Protein AF-A0AAN9BLS2-F1 (afdb_monomer_lite)

Secondary structure (DSSP, 8-state):
-HHHHHHHHHHH--S-HHHHHHHHHHHHHHH-GGG--HHHHHHHT-TTT-HHHHHH-----HHHHHHHHHHHHHHHHHHHHHHHHHTT--------------

pLDDT: mean 70.42, std 10.96, range [42.16, 87.25]

Foldseek 3Di:
DVVLLVLLCVQVVPVDSVVVVVVVVVVCVVCDVVNDPVVLVSQCSHNLRNPVCLVPDDPVDPSVVVVVVVVVVVVVVVVVVVVVVVVPDDDDDPPPPPDDDD

Sequence (102 aa):
MFESLLSSLMMERPEDPVAFIETKMAQIRQVGVKNVNWESFVLSMHPYRDPVRREYVRDGSKYDKEREDEQKKMDDVEEQKLQREQAGEDYQPDLFQLTEAS

Radius of gyration: 22.51 Å; chains: 1; bounding box: 58×16×60 Å

Structure (mmCIF, N/CA/C/O backbone):
data_AF-A0AAN9BLS2-F1
#
_entry.id   AF-A0AAN9BLS2-F1
#
loop_
_atom_site.group_PDB
_atom_site.id
_atom_site.type_symbol
_atom_site.label_atom_id
_atom_site.label_alt_id
_atom_site.label_comp_id
_atom_site.label_asym_id
_atom_site.label_entity_id
_atom_site.label_seq_id
_atom_site.pdbx_PDB_ins_code
_atom_site.Cartn_x
_atom_site.Cartn_y
_atom_site.Cartn_z
_atom_site.occupancy
_atom_site.B_iso_or_equiv
_atom_site.auth_seq_id
_atom_site.auth_comp_id
_atom_site.auth_asym_id
_atom_site.auth_atom_id
_atom_site.pdbx_PDB_model_num
ATOM 1 N N . MET A 1 1 ? -3.986 9.585 -9.060 1.00 52.81 1 MET A N 1
ATOM 2 C CA . MET A 1 1 ? -4.290 8.398 -9.895 1.00 52.81 1 MET A CA 1
ATOM 3 C C . MET A 1 1 ? -3.285 8.227 -11.037 1.00 52.81 1 MET A C 1
ATOM 5 O O . MET A 1 1 ? -2.754 7.137 -11.189 1.00 52.81 1 MET A O 1
ATOM 9 N N . PHE A 1 2 ? -2.969 9.279 -11.807 1.00 48.62 2 PHE A N 1
ATOM 10 C CA . PHE A 1 2 ? -1.957 9.194 -12.873 1.00 48.62 2 PHE A CA 1
ATOM 11 C C . PHE A 1 2 ? -0.534 8.973 -12.324 1.00 48.62 2 PHE A C 1
ATOM 13 O O . PHE A 1 2 ? 0.159 8.057 -12.748 1.00 48.62 2 PHE A O 1
ATOM 20 N N . GLU A 1 3 ? -0.139 9.727 -11.295 1.00 48.12 3 GLU A N 1
ATOM 21 C CA . GLU A 1 3 ? 1.187 9.606 -10.662 1.00 48.12 3 GLU A CA 1
ATOM 22 C C . GLU A 1 3 ? 1.410 8.257 -9.962 1.00 48.12 3 GLU A C 1
ATOM 24 O O . GLU A 1 3 ? 2.522 7.734 -9.954 1.00 48.12 3 GLU A O 1
ATOM 29 N N . SER A 1 4 ? 0.349 7.654 -9.418 1.00 57.53 4 SER A N 1
ATOM 30 C CA . SER A 1 4 ? 0.405 6.336 -8.775 1.00 57.53 4 SER A CA 1
ATOM 31 C C . SER A 1 4 ? 0.598 5.207 -9.793 1.00 57.53 4 SER A C 1
ATOM 33 O O . SER A 1 4 ? 1.416 4.327 -9.565 1.00 57.53 4 SER A O 1
ATOM 35 N N . LEU A 1 5 ? -0.075 5.274 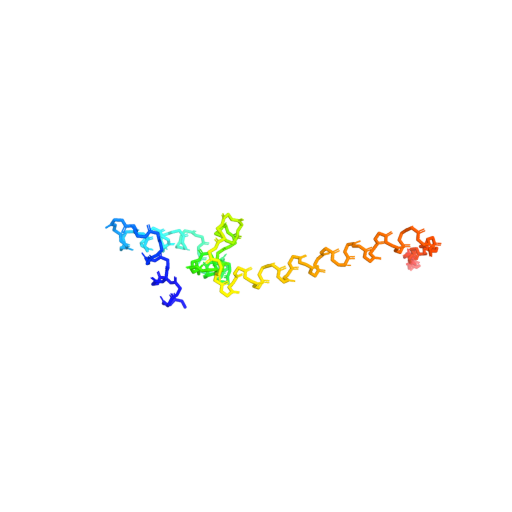-10.949 1.00 59.88 5 LEU A N 1
ATOM 36 C CA . LEU A 1 5 ? 0.116 4.316 -12.049 1.00 59.88 5 LEU A CA 1
ATOM 37 C C . LEU A 1 5 ? 1.515 4.438 -12.666 1.00 59.88 5 LEU A C 1
ATOM 39 O O . LEU A 1 5 ? 2.184 3.434 -12.901 1.00 59.88 5 LEU A O 1
ATOM 43 N N . LEU A 1 6 ? 1.977 5.675 -12.873 1.00 54.78 6 LEU A N 1
ATOM 44 C CA . LEU A 1 6 ? 3.318 5.958 -13.386 1.00 54.78 6 LEU A CA 1
ATOM 45 C C . LEU A 1 6 ? 4.404 5.426 -12.439 1.00 54.78 6 LEU A C 1
ATOM 47 O O . LEU A 1 6 ? 5.431 4.917 -12.877 1.00 54.78 6 LEU A O 1
ATOM 51 N N . SER A 1 7 ? 4.158 5.506 -11.133 1.00 54.66 7 SER A N 1
ATOM 52 C CA . SER A 1 7 ? 5.084 4.997 -10.130 1.00 54.66 7 SER A CA 1
ATOM 53 C C . SER A 1 7 ? 5.129 3.466 -10.070 1.00 54.66 7 SER A C 1
ATOM 55 O O . SER A 1 7 ? 6.215 2.914 -9.903 1.00 54.66 7 SER A O 1
ATOM 57 N N . SER A 1 8 ? 4.000 2.770 -10.266 1.00 53.22 8 SER A N 1
ATOM 58 C CA . SER A 1 8 ? 3.990 1.303 -10.412 1.00 53.22 8 SER A CA 1
ATOM 59 C C . SER A 1 8 ? 4.780 0.849 -11.642 1.00 53.22 8 SER A C 1
ATOM 61 O O . SER A 1 8 ? 5.591 -0.070 -11.549 1.00 53.22 8 SER A O 1
ATOM 63 N N . LEU A 1 9 ? 4.618 1.553 -12.770 1.00 57.75 9 LEU A N 1
ATOM 64 C CA . LEU A 1 9 ? 5.375 1.322 -14.007 1.00 57.75 9 LEU A CA 1
ATOM 65 C C . LEU A 1 9 ? 6.894 1.363 -13.792 1.00 57.75 9 LEU A C 1
ATOM 67 O O . LEU A 1 9 ? 7.635 0.536 -14.319 1.00 57.75 9 LEU A O 1
ATOM 71 N N . MET A 1 10 ? 7.356 2.351 -13.024 1.00 56.91 10 MET A N 1
ATOM 72 C CA . MET A 1 10 ? 8.780 2.578 -12.773 1.00 56.91 10 MET A CA 1
ATOM 73 C C . MET A 1 10 ? 9.390 1.554 -11.803 1.00 56.91 10 MET A C 1
ATOM 75 O O . MET A 1 10 ? 10.607 1.356 -11.815 1.00 56.91 10 MET A O 1
ATOM 79 N N . MET A 1 11 ? 8.563 0.910 -10.970 1.00 56.97 11 MET A N 1
ATOM 80 C CA . MET A 1 11 ? 8.983 -0.035 -9.929 1.00 56.97 11 MET A CA 1
ATOM 81 C C . MET A 1 11 ? 8.959 -1.491 -10.372 1.00 56.97 11 MET A C 1
ATOM 83 O O . MET A 1 11 ? 9.955 -2.184 -10.187 1.00 56.97 11 MET A O 1
ATOM 87 N N . GLU A 1 12 ? 7.852 -1.954 -10.953 1.00 60.69 12 GLU A N 1
ATOM 88 C CA . GLU A 1 12 ? 7.757 -3.337 -11.432 1.00 60.69 12 GLU A CA 1
ATOM 89 C C . GLU A 1 12 ? 8.595 -3.555 -12.698 1.00 60.69 12 GLU A C 1
ATOM 91 O O . GLU A 1 12 ? 8.948 -4.692 -13.000 1.00 60.69 12 GLU A O 1
ATOM 96 N N . ARG A 1 13 ? 8.932 -2.467 -13.418 1.00 62.97 13 ARG A N 1
ATOM 97 C CA . ARG A 1 13 ? 9.557 -2.491 -14.752 1.00 62.97 13 ARG A CA 1
ATOM 98 C C . ARG A 1 13 ? 9.011 -3.644 -15.606 1.00 62.97 13 AR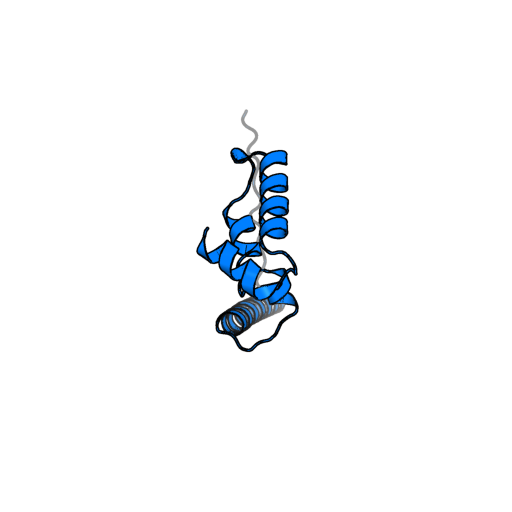G A C 1
ATOM 100 O O . ARG A 1 13 ? 9.801 -4.448 -16.105 1.00 62.97 13 ARG A O 1
ATOM 107 N N . PRO A 1 14 ? 7.678 -3.765 -15.737 1.00 64.56 14 PRO A N 1
ATOM 108 C CA . PRO A 1 14 ? 7.113 -4.790 -16.592 1.00 64.56 14 PRO A CA 1
ATOM 109 C C . PRO A 1 14 ? 7.678 -4.596 -18.000 1.00 64.56 14 PRO A C 1
ATOM 111 O O . PRO A 1 14 ? 7.821 -3.461 -18.461 1.00 64.56 14 PRO A O 1
ATOM 114 N N . GLU A 1 15 ? 8.015 -5.697 -18.672 1.00 63.53 15 GLU A N 1
ATOM 115 C CA . GLU A 1 15 ? 8.538 -5.656 -20.045 1.00 63.53 15 GLU A CA 1
ATOM 116 C C . GLU A 1 15 ? 7.589 -4.894 -20.981 1.00 63.53 15 GLU A C 1
ATOM 118 O O . GLU A 1 15 ? 8.045 -4.185 -21.878 1.00 63.53 15 GLU A O 1
ATOM 123 N N . ASP A 1 16 ? 6.281 -4.979 -20.704 1.00 73.75 16 ASP A N 1
ATOM 124 C CA . ASP A 1 16 ? 5.252 -4.150 -21.316 1.00 73.75 16 ASP A CA 1
ATOM 125 C C . ASP A 1 16 ? 4.389 -3.429 -20.255 1.00 73.75 16 ASP A C 1
ATOM 127 O O . ASP A 1 16 ? 3.474 -4.013 -19.656 1.00 73.75 16 ASP A O 1
ATOM 131 N N . PRO A 1 17 ? 4.644 -2.136 -20.012 1.00 64.31 17 PRO A N 1
ATOM 132 C CA . PRO A 1 17 ? 3.872 -1.350 -19.062 1.00 64.31 17 PRO A CA 1
ATOM 133 C C . PRO A 1 17 ? 2.434 -1.057 -19.499 1.00 64.31 17 PRO A C 1
ATOM 135 O O . PRO A 1 17 ? 1.582 -0.786 -18.649 1.00 64.31 17 PRO A O 1
ATOM 138 N N . VAL A 1 18 ? 2.146 -1.102 -20.800 1.00 68.31 18 VAL A N 1
ATOM 139 C CA . VAL A 1 18 ? 0.796 -0.875 -21.323 1.00 68.31 18 VAL A CA 1
ATOM 140 C C . VAL A 1 18 ? -0.074 -2.083 -20.996 1.00 68.31 18 VAL A C 1
ATOM 142 O O . VAL A 1 18 ? -1.140 -1.919 -20.401 1.00 68.31 18 VAL A O 1
ATOM 145 N N . ALA A 1 19 ? 0.430 -3.292 -21.251 1.00 73.25 19 ALA A N 1
ATOM 146 C CA . ALA A 1 19 ? -0.257 -4.539 -20.912 1.00 73.25 19 ALA A CA 1
ATOM 147 C C . ALA A 1 19 ? -0.545 -4.669 -19.402 1.00 73.25 19 ALA A C 1
ATOM 149 O O . ALA A 1 19 ? -1.601 -5.168 -18.992 1.00 73.25 19 ALA A O 1
ATOM 150 N N . PHE A 1 20 ? 0.362 -4.176 -18.551 1.00 71.31 20 PHE A N 1
ATOM 151 C CA . PHE A 1 20 ? 0.155 -4.150 -17.103 1.00 71.31 20 PHE A CA 1
ATOM 152 C C . PHE A 1 20 ? -1.026 -3.254 -16.698 1.00 71.31 20 PHE A C 1
ATOM 154 O O . PHE A 1 20 ? -1.916 -3.685 -15.955 1.00 71.31 20 PHE A O 1
ATOM 161 N N . ILE A 1 21 ? -1.076 -2.023 -17.225 1.00 74.50 21 ILE A N 1
ATOM 162 C CA . ILE A 1 21 ? -2.196 -1.102 -16.985 1.00 74.50 21 ILE A CA 1
ATOM 163 C C . ILE A 1 21 ? -3.500 -1.707 -17.508 1.00 74.50 21 ILE A C 1
ATOM 165 O O . ILE A 1 21 ? -4.515 -1.664 -16.810 1.00 74.50 21 ILE A O 1
ATOM 169 N N . GLU A 1 22 ? -3.489 -2.288 -18.706 1.00 78.06 22 GLU A N 1
ATOM 170 C CA . GLU A 1 22 ? -4.669 -2.916 -19.304 1.00 78.06 22 GLU A CA 1
ATOM 171 C C . GLU A 1 22 ? -5.210 -4.054 -18.440 1.00 78.06 22 GLU A C 1
ATOM 173 O O . GLU A 1 22 ? -6.417 -4.132 -18.206 1.00 78.06 22 GLU A O 1
ATOM 178 N N . THR A 1 23 ? -4.327 -4.880 -17.879 1.00 80.00 23 THR A N 1
ATOM 179 C CA . THR A 1 23 ? -4.711 -5.974 -16.979 1.00 80.00 23 THR A CA 1
ATOM 180 C C . THR A 1 23 ? -5.377 -5.445 -15.708 1.00 80.00 23 THR A C 1
ATOM 182 O O . THR A 1 23 ? -6.443 -5.925 -15.312 1.00 80.00 23 THR A O 1
ATOM 185 N N . LYS A 1 24 ? -4.806 -4.410 -15.079 1.00 75.06 24 LYS A N 1
ATOM 186 C CA . LYS A 1 24 ? -5.389 -3.784 -13.878 1.00 75.06 24 LYS A CA 1
ATOM 187 C C . LYS A 1 24 ? -6.723 -3.095 -14.181 1.00 75.06 24 LYS A C 1
ATOM 189 O O . LYS A 1 24 ? -7.678 -3.226 -13.416 1.00 75.06 24 LYS A O 1
ATOM 194 N N . MET A 1 25 ? -6.831 -2.424 -15.326 1.00 78.00 25 MET A N 1
ATOM 195 C CA . MET A 1 25 ? -8.078 -1.810 -15.788 1.00 78.00 25 MET A CA 1
ATOM 196 C C . MET A 1 25 ? -9.157 -2.851 -16.116 1.00 78.00 25 MET A C 1
ATOM 198 O O . MET A 1 25 ? -10.336 -2.626 -15.834 1.00 78.00 25 MET A O 1
ATOM 202 N N . ALA A 1 26 ? -8.778 -4.009 -16.662 1.00 81.31 26 ALA A N 1
ATOM 203 C CA . ALA A 1 26 ? -9.692 -5.120 -16.905 1.00 81.31 26 ALA A CA 1
ATOM 204 C C . ALA A 1 26 ? -10.237 -5.707 -15.592 1.00 81.31 26 ALA A C 1
ATOM 206 O O . ALA A 1 26 ? -11.441 -5.947 -15.486 1.00 81.31 26 ALA A O 1
ATOM 207 N N . GLN A 1 27 ? -9.389 -5.851 -14.568 1.00 76.31 27 GLN A N 1
ATOM 208 C CA . GLN A 1 27 ? -9.802 -6.279 -13.224 1.00 76.31 27 GLN A CA 1
ATOM 209 C C . GLN A 1 27 ? -10.796 -5.290 -12.593 1.00 76.31 27 GLN A C 1
ATOM 211 O O . GLN A 1 27 ? -11.854 -5.693 -12.109 1.00 76.31 27 GLN A O 1
ATOM 216 N N . ILE A 1 28 ? -10.520 -3.984 -12.681 1.00 76.75 28 ILE A N 1
ATOM 217 C CA . ILE A 1 28 ? -11.440 -2.923 -12.228 1.00 76.75 28 ILE A CA 1
ATOM 218 C C . ILE A 1 28 ? -12.787 -3.009 -12.956 1.00 76.75 28 ILE A C 1
ATOM 220 O O . ILE A 1 28 ? -13.847 -2.852 -12.345 1.00 76.75 28 ILE A O 1
ATOM 224 N N . ARG A 1 29 ? -12.763 -3.272 -14.268 1.00 78.75 29 ARG A N 1
ATOM 225 C CA . ARG A 1 29 ? -13.978 -3.398 -15.078 1.00 78.75 29 ARG A CA 1
ATOM 226 C C . ARG A 1 29 ? -14.819 -4.613 -14.676 1.00 78.75 29 ARG A C 1
ATOM 228 O O . ARG A 1 29 ? -16.040 -4.500 -14.698 1.00 78.75 29 ARG A O 1
ATOM 235 N N . GLN A 1 30 ? -14.200 -5.730 -14.288 1.00 79.88 30 GLN A N 1
ATOM 236 C CA . GLN A 1 30 ? -14.912 -6.926 -13.814 1.00 79.88 30 GLN A CA 1
ATOM 237 C C . GLN A 1 30 ? -15.575 -6.727 -12.444 1.00 79.88 30 GLN A C 1
ATOM 239 O O . GLN A 1 30 ? -16.707 -7.157 -12.251 1.00 79.88 30 GLN A O 1
ATOM 244 N N . VAL A 1 31 ? -14.899 -6.056 -11.507 1.00 76.31 31 VAL A N 1
ATOM 245 C CA . VAL A 1 31 ? -15.439 -5.767 -10.161 1.00 76.31 31 VAL A CA 1
ATOM 246 C C . VAL A 1 31 ? -16.520 -4.674 -10.206 1.00 76.31 31 VAL A C 1
ATOM 248 O O . VAL A 1 31 ? -17.461 -4.666 -9.407 1.00 76.31 31 VAL A O 1
ATOM 251 N N . GLY A 1 32 ? -16.408 -3.770 -11.181 1.00 76.38 32 GLY A N 1
ATOM 252 C CA . GLY A 1 32 ? -17.275 -2.615 -11.359 1.00 76.38 32 GLY A CA 1
ATOM 253 C C . GLY A 1 32 ? -16.738 -1.397 -10.610 1.00 76.38 32 GLY A C 1
ATOM 254 O O . GLY A 1 32 ? -16.482 -1.443 -9.413 1.00 76.38 32 GLY A O 1
ATOM 255 N N . VAL A 1 33 ? -16.631 -0.269 -11.316 1.00 76.25 33 VAL A N 1
ATOM 256 C CA . VAL A 1 33 ? -16.027 1.002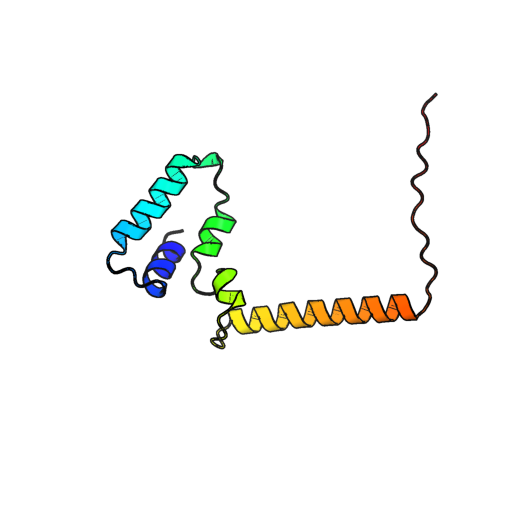 -10.853 1.00 76.25 33 VAL A CA 1
ATOM 257 C C . VAL A 1 33 ? -16.573 1.483 -9.496 1.00 76.25 33 VAL A C 1
ATOM 259 O O . VAL A 1 33 ? -15.851 2.106 -8.723 1.00 76.25 33 VAL A O 1
ATOM 262 N N . LYS A 1 34 ? -17.843 1.183 -9.195 1.00 78.62 34 LYS A N 1
ATOM 263 C CA . LYS A 1 34 ? -18.522 1.572 -7.946 1.00 78.62 34 LYS A CA 1
ATOM 264 C C . LYS A 1 34 ? -18.144 0.713 -6.736 1.00 78.62 34 LYS A C 1
ATOM 266 O O . LYS A 1 34 ? -18.308 1.167 -5.612 1.00 78.62 34 LYS A O 1
ATOM 271 N N . ASN A 1 35 ? -17.648 -0.498 -6.971 1.00 77.69 35 ASN A N 1
ATOM 272 C CA . ASN A 1 35 ? -17.296 -1.466 -5.932 1.00 77.69 35 ASN A CA 1
ATOM 273 C C . ASN A 1 35 ? -15.785 -1.495 -5.657 1.00 77.69 35 ASN A C 1
ATOM 275 O O . ASN A 1 35 ? -15.314 -2.301 -4.859 1.00 77.69 35 ASN A O 1
ATOM 279 N N . VAL A 1 36 ? -15.012 -0.640 -6.332 1.00 74.62 36 VAL A N 1
ATOM 280 C CA . VAL A 1 36 ? -13.569 -0.535 -6.126 1.00 74.62 36 VAL A CA 1
ATOM 281 C C . VAL A 1 36 ? -13.291 0.448 -5.000 1.00 74.62 36 VAL A C 1
ATOM 283 O O . VAL A 1 36 ? -13.657 1.621 -5.079 1.00 74.62 36 VAL A O 1
ATOM 286 N N . ASN A 1 37 ? -12.584 -0.018 -3.971 1.00 81.06 37 ASN A N 1
ATOM 287 C CA . ASN A 1 37 ? -11.960 0.880 -3.012 1.00 81.06 37 ASN A CA 1
ATOM 288 C C . ASN A 1 37 ? -10.733 1.532 -3.669 1.00 81.06 37 ASN A C 1
ATOM 290 O O . ASN A 1 37 ? -9.655 0.940 -3.762 1.00 81.06 37 ASN A O 1
ATOM 294 N N . TRP A 1 38 ? -10.923 2.761 -4.148 1.00 76.81 38 TRP A N 1
ATOM 295 C CA . TRP A 1 38 ? -9.890 3.528 -4.840 1.00 76.81 38 TRP A CA 1
ATOM 296 C C . TRP A 1 38 ? -8.693 3.859 -3.957 1.00 76.81 38 TRP A C 1
ATOM 298 O O . TRP A 1 38 ? -7.584 3.952 -4.477 1.00 76.81 38 TRP A O 1
ATOM 308 N N . GLU A 1 39 ? -8.889 4.003 -2.647 1.00 75.06 39 GLU A N 1
ATOM 309 C CA . GLU A 1 39 ? -7.798 4.277 -1.714 1.00 75.06 39 GLU A CA 1
ATOM 310 C C . GLU A 1 39 ? -6.865 3.073 -1.630 1.00 75.06 39 GLU A C 1
ATOM 312 O O . GLU A 1 39 ? -5.669 3.209 -1.878 1.00 75.06 39 GLU A O 1
ATOM 317 N N . SER A 1 40 ? -7.415 1.878 -1.391 1.00 70.88 40 SER A N 1
ATOM 318 C CA . SER A 1 40 ? -6.634 0.636 -1.352 1.00 70.88 40 SER A CA 1
ATOM 319 C C . SER A 1 40 ? -5.962 0.342 -2.694 1.00 70.88 40 SER A C 1
ATOM 321 O O . SER A 1 40 ? -4.799 -0.057 -2.733 1.00 70.88 40 SER A O 1
ATOM 323 N N . PHE A 1 41 ? -6.664 0.591 -3.801 1.00 75.81 41 PHE A N 1
ATOM 324 C CA . PHE A 1 41 ? -6.120 0.402 -5.142 1.00 75.81 41 PHE A CA 1
ATOM 325 C C . PHE A 1 41 ? -4.930 1.334 -5.411 1.00 75.81 41 PHE A C 1
ATOM 327 O O . PHE A 1 41 ? -3.851 0.876 -5.783 1.00 75.81 41 PHE A O 1
ATOM 334 N N . VAL A 1 42 ? -5.086 2.637 -5.167 1.00 73.31 42 VAL A N 1
ATOM 335 C CA . VAL A 1 42 ? -4.011 3.624 -5.348 1.00 73.31 42 VAL A CA 1
ATOM 336 C C . VAL A 1 42 ? -2.843 3.366 -4.398 1.00 73.31 42 VAL A C 1
ATOM 338 O O . VAL A 1 42 ? -1.694 3.535 -4.803 1.00 73.31 42 VAL A O 1
ATOM 341 N N . LEU A 1 43 ? -3.117 2.924 -3.169 1.00 72.25 43 LEU A N 1
ATOM 342 C CA . LEU A 1 43 ? -2.089 2.596 -2.186 1.00 72.25 43 LEU A CA 1
ATOM 343 C C . LEU A 1 43 ? -1.229 1.410 -2.635 1.00 72.25 43 LEU A C 1
ATOM 345 O O . LEU A 1 43 ? -0.008 1.510 -2.582 1.00 72.25 43 LEU A O 1
ATOM 349 N N . SER A 1 44 ? -1.848 0.343 -3.154 1.00 68.56 44 SER A N 1
ATOM 350 C CA . SER A 1 44 ? -1.130 -0.821 -3.706 1.00 68.56 44 SER A CA 1
ATOM 351 C C . SER A 1 44 ? -0.266 -0.480 -4.925 1.00 68.56 44 SER A C 1
ATOM 353 O O . SER A 1 44 ? 0.688 -1.179 -5.237 1.00 68.56 44 SER A O 1
ATOM 355 N N . MET A 1 45 ? -0.581 0.624 -5.605 1.00 69.31 45 MET A N 1
ATOM 356 C CA . MET A 1 45 ? 0.198 1.139 -6.729 1.00 69.31 45 MET A CA 1
ATOM 357 C C . MET A 1 45 ? 1.306 2.113 -6.299 1.00 69.31 45 MET A C 1
ATOM 359 O O . MET A 1 45 ? 2.160 2.484 -7.109 1.00 69.31 45 MET A O 1
ATOM 363 N N . HIS A 1 46 ? 1.304 2.578 -5.047 1.00 70.50 46 HIS A N 1
ATOM 364 C CA . HIS A 1 46 ? 2.241 3.596 -4.594 1.00 70.50 46 HIS A CA 1
ATOM 365 C C . HIS A 1 46 ? 3.632 2.991 -4.318 1.00 70.50 46 HIS 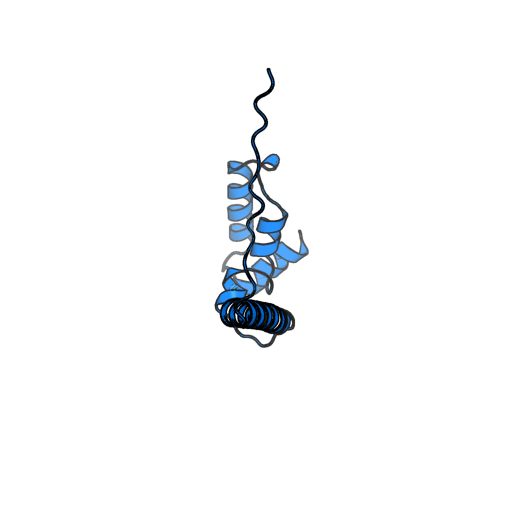A C 1
ATOM 367 O O . HIS A 1 46 ? 3.759 2.088 -3.490 1.00 70.50 46 HIS A O 1
ATOM 373 N N . PRO A 1 47 ? 4.709 3.564 -4.883 1.00 66.50 47 PRO A N 1
ATOM 374 C CA . PRO A 1 47 ? 6.034 2.938 -4.973 1.00 66.50 47 PRO A CA 1
ATOM 375 C C . PRO A 1 47 ? 6.685 2.680 -3.612 1.00 66.50 47 PRO A C 1
ATOM 377 O O . PRO A 1 47 ? 7.536 1.818 -3.475 1.00 66.50 47 PRO A O 1
ATOM 380 N N . TYR A 1 48 ? 6.289 3.426 -2.586 1.00 69.38 48 TYR A N 1
ATOM 381 C CA . TYR A 1 48 ? 6.851 3.298 -1.238 1.00 69.38 48 TYR A CA 1
ATOM 382 C C . TYR A 1 48 ? 5.800 3.091 -0.144 1.00 69.38 48 TYR A C 1
ATOM 384 O O . TYR A 1 48 ? 6.138 2.995 1.033 1.00 69.38 48 TYR A O 1
ATOM 392 N N . ARG A 1 49 ? 4.515 3.094 -0.518 1.00 71.69 49 ARG A N 1
ATOM 393 C CA . ARG A 1 49 ? 3.400 2.955 0.435 1.00 71.69 49 ARG A CA 1
ATOM 394 C C . ARG A 1 49 ? 2.593 1.689 0.211 1.00 71.69 49 ARG A C 1
ATOM 396 O O . ARG A 1 49 ? 1.731 1.406 1.035 1.00 71.69 49 ARG A O 1
ATOM 403 N N . ASP A 1 50 ? 2.895 0.936 -0.845 1.00 78.06 50 ASP A N 1
ATOM 404 C CA . ASP A 1 50 ? 2.411 -0.426 -0.985 1.00 78.06 50 ASP A CA 1
ATOM 405 C C . ASP A 1 50 ? 2.717 -1.223 0.304 1.00 78.06 50 ASP A C 1
ATOM 407 O O . ASP A 1 50 ? 3.887 -1.299 0.710 1.00 78.06 50 ASP A O 1
ATOM 411 N N . PRO A 1 51 ? 1.689 -1.781 0.974 1.00 74.00 51 PRO A N 1
ATOM 412 C CA . PRO A 1 51 ? 1.857 -2.542 2.205 1.00 74.00 51 PRO A CA 1
ATOM 413 C C . PRO A 1 51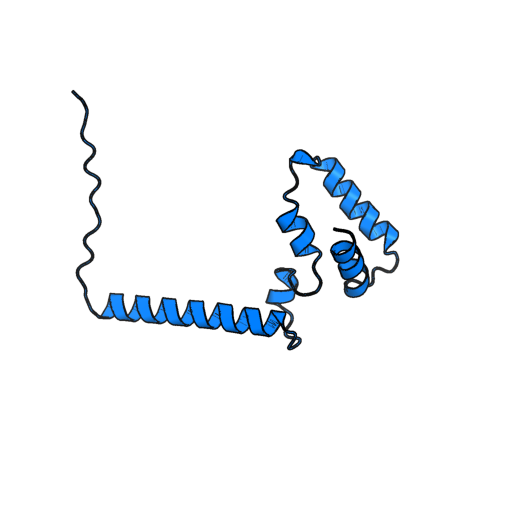 ? 2.822 -3.719 2.057 1.00 74.00 51 PRO A C 1
ATOM 415 O O . PRO A 1 51 ? 3.632 -3.946 2.955 1.00 74.00 51 PRO A O 1
ATOM 418 N N . VAL A 1 52 ? 2.782 -4.419 0.916 1.00 76.75 52 VAL A N 1
ATOM 419 C CA . VAL A 1 52 ? 3.622 -5.601 0.673 1.00 76.75 52 VAL A CA 1
ATOM 420 C C . VAL A 1 52 ? 5.085 -5.185 0.591 1.00 76.75 52 VAL A C 1
ATOM 422 O O . VAL A 1 52 ? 5.934 -5.723 1.301 1.00 76.75 52 VAL A O 1
ATOM 425 N N . ARG A 1 53 ? 5.399 -4.160 -0.206 1.00 75.56 53 ARG A N 1
ATOM 426 C CA . ARG A 1 53 ? 6.756 -3.609 -0.247 1.00 75.56 53 ARG A CA 1
ATOM 427 C C . ARG A 1 53 ? 7.217 -3.113 1.122 1.00 75.56 53 ARG A C 1
ATOM 429 O O . ARG A 1 53 ? 8.339 -3.425 1.516 1.00 75.56 53 ARG A O 1
ATOM 436 N N . ARG A 1 54 ? 6.379 -2.362 1.849 1.00 77.56 54 ARG A N 1
ATOM 437 C CA . ARG A 1 54 ? 6.708 -1.889 3.205 1.00 77.56 54 ARG A CA 1
ATOM 438 C C . ARG A 1 54 ? 7.018 -3.050 4.146 1.00 77.56 54 ARG A C 1
ATOM 440 O O . ARG A 1 54 ? 7.816 -2.879 5.058 1.00 77.56 54 ARG A O 1
ATOM 447 N N . GLU A 1 55 ? 6.433 -4.225 3.953 1.00 81.00 55 GLU A N 1
ATOM 448 C CA . GLU A 1 55 ? 6.729 -5.398 4.773 1.00 81.00 55 GLU A CA 1
ATOM 449 C C . GLU A 1 55 ? 8.138 -5.945 4.555 1.00 81.00 55 GLU A C 1
ATOM 451 O O . GLU A 1 55 ? 8.874 -6.124 5.530 1.00 81.00 55 GLU A O 1
ATOM 456 N N . TYR A 1 56 ? 8.544 -6.109 3.296 1.00 79.06 56 TYR A N 1
ATOM 457 C CA . TYR A 1 56 ? 9.748 -6.869 2.944 1.00 79.06 56 TYR A CA 1
ATOM 458 C C . TYR A 1 56 ? 10.960 -6.024 2.546 1.00 79.06 56 TYR A C 1
ATOM 460 O O . TYR A 1 56 ? 12.082 -6.527 2.562 1.00 79.06 56 TYR A O 1
ATOM 468 N N . VAL A 1 57 ? 10.772 -4.755 2.184 1.00 77.69 57 VAL A N 1
ATOM 469 C CA . VAL A 1 57 ? 11.853 -3.897 1.688 1.00 77.69 57 VAL A CA 1
ATOM 470 C C . VAL A 1 57 ? 12.235 -2.860 2.741 1.00 77.69 57 VAL A C 1
ATOM 472 O O . VAL A 1 57 ? 11.384 -2.124 3.237 1.00 77.69 57 VAL A O 1
ATOM 475 N N . ARG A 1 58 ? 13.533 -2.802 3.057 1.00 84.69 58 ARG A N 1
ATOM 476 C CA . ARG A 1 58 ? 14.165 -1.772 3.895 1.00 84.69 58 ARG A CA 1
ATOM 477 C C . ARG A 1 58 ? 15.147 -0.990 3.038 1.00 84.69 58 ARG A C 1
ATOM 479 O O . ARG A 1 58 ? 16.283 -1.414 2.840 1.00 84.69 58 ARG A O 1
ATOM 486 N N . ASP A 1 59 ? 14.670 0.084 2.424 1.00 79.44 59 ASP A N 1
ATOM 487 C CA . ASP A 1 59 ? 15.459 0.911 1.507 1.00 79.44 59 ASP A CA 1
ATOM 488 C C . ASP A 1 59 ? 15.932 2.227 2.142 1.00 79.44 59 ASP A C 1
ATOM 490 O O . ASP A 1 59 ? 16.592 3.028 1.478 1.00 79.44 59 ASP A O 1
ATOM 494 N N . GLY A 1 60 ? 15.612 2.466 3.422 1.00 78.62 60 GLY A N 1
ATOM 495 C CA . GLY A 1 60 ? 15.954 3.703 4.122 1.00 78.62 60 GLY A CA 1
ATOM 496 C C . GLY A 1 60 ? 15.213 4.932 3.588 1.00 78.62 60 GLY A C 1
ATOM 497 O O . GLY A 1 60 ? 15.573 6.069 3.922 1.00 78.62 60 GLY A O 1
ATOM 498 N N . SER A 1 61 ? 14.186 4.733 2.752 1.00 79.69 61 SER A N 1
ATOM 499 C CA . SER A 1 61 ? 13.341 5.816 2.262 1.00 79.69 61 SER A CA 1
ATOM 500 C C . SER A 1 61 ? 12.593 6.498 3.412 1.00 79.69 61 SER A C 1
ATOM 502 O O . SER A 1 61 ? 12.466 5.976 4.521 1.00 79.69 61 SER A O 1
ATOM 504 N N . LYS A 1 62 ? 12.042 7.689 3.149 1.00 82.50 62 LYS A N 1
ATOM 505 C CA . LYS A 1 62 ? 11.197 8.405 4.121 1.00 82.50 62 LYS A CA 1
ATOM 506 C C . LYS A 1 62 ? 10.076 7.513 4.674 1.00 82.50 62 LYS A C 1
ATOM 508 O O . LYS A 1 62 ? 9.757 7.594 5.852 1.00 82.50 62 LYS A O 1
ATOM 513 N N . TYR A 1 63 ? 9.505 6.660 3.830 1.00 79.44 63 TYR A N 1
ATOM 514 C CA . TYR A 1 63 ? 8.385 5.799 4.192 1.00 79.44 63 TYR A CA 1
ATOM 515 C C . TYR A 1 63 ? 8.799 4.586 5.022 1.00 79.44 63 TYR A C 1
ATOM 517 O O . TYR A 1 63 ? 7.958 4.067 5.750 1.00 79.44 63 TYR A O 1
ATOM 525 N N . ASP A 1 64 ? 10.057 4.162 4.917 1.00 80.56 64 ASP A N 1
ATOM 526 C CA . ASP A 1 64 ? 10.661 3.143 5.775 1.00 80.56 64 ASP A CA 1
ATOM 527 C C . ASP A 1 64 ? 10.834 3.693 7.199 1.00 80.56 64 ASP A C 1
ATOM 529 O O . ASP A 1 64 ? 10.381 3.093 8.166 1.00 80.56 64 ASP A O 1
ATOM 533 N N . LYS A 1 65 ? 11.333 4.930 7.320 1.00 83.75 65 LYS A N 1
ATOM 534 C CA . LYS A 1 65 ? 11.429 5.638 8.610 1.00 83.75 65 LYS A CA 1
ATOM 535 C C . LYS A 1 65 ? 10.064 5.884 9.253 1.00 83.75 65 LYS A C 1
ATOM 537 O O . LYS A 1 65 ? 9.900 5.642 10.439 1.00 83.75 65 LYS A O 1
ATOM 542 N N . GLU A 1 66 ? 9.072 6.310 8.465 1.00 85.56 66 GLU A N 1
ATOM 543 C CA . GLU A 1 66 ? 7.687 6.444 8.947 1.00 85.56 66 GLU A CA 1
ATOM 544 C C . GLU A 1 66 ? 7.164 5.117 9.524 1.00 85.56 66 GLU A C 1
ATOM 546 O O . GLU A 1 66 ? 6.510 5.122 10.561 1.00 85.56 66 GLU A O 1
ATOM 551 N N . ARG A 1 67 ? 7.488 3.983 8.888 1.00 83.69 67 ARG A N 1
ATOM 552 C CA . ARG A 1 67 ? 7.110 2.650 9.371 1.00 83.69 67 ARG A CA 1
ATOM 553 C C . ARG A 1 67 ? 7.825 2.287 10.671 1.00 83.69 67 ARG A C 1
ATOM 555 O O . ARG A 1 67 ? 7.197 1.740 11.568 1.00 83.69 67 ARG A O 1
ATOM 562 N N . GLU A 1 68 ? 9.122 2.563 10.774 1.00 84.31 68 GLU A N 1
ATOM 563 C CA . GLU A 1 68 ? 9.883 2.341 12.010 1.00 84.31 68 GLU A CA 1
ATOM 564 C C . GLU A 1 68 ? 9.313 3.160 13.174 1.00 84.31 68 GLU A C 1
ATOM 566 O O . GLU A 1 68 ? 9.187 2.647 14.283 1.00 84.31 68 GLU A O 1
ATOM 571 N N . ASP A 1 69 ? 8.928 4.410 12.921 1.00 87.06 69 ASP A N 1
ATOM 572 C CA . ASP A 1 69 ? 8.305 5.274 13.924 1.00 87.06 69 ASP A CA 1
ATOM 573 C C . ASP A 1 69 ? 6.893 4.796 14.303 1.00 87.06 69 ASP A C 1
ATOM 575 O O . ASP A 1 69 ? 6.505 4.878 15.468 1.00 87.06 69 ASP A O 1
ATOM 579 N N . GLU A 1 70 ? 6.112 4.293 13.341 1.00 84.50 70 GLU A N 1
ATOM 580 C CA . GLU A 1 70 ? 4.810 3.657 13.587 1.00 84.50 70 GLU A CA 1
ATOM 581 C C . GLU A 1 70 ? 4.955 2.386 14.434 1.00 84.50 70 GLU A C 1
ATOM 583 O O . GLU A 1 70 ? 4.208 2.213 15.397 1.00 84.50 70 GLU A O 1
ATOM 588 N N . GLN A 1 71 ? 5.940 1.536 14.127 1.00 82.44 71 GLN A N 1
ATOM 589 C CA . GLN A 1 71 ? 6.197 0.301 14.866 1.00 82.44 71 GLN A CA 1
ATOM 590 C C . GLN A 1 71 ? 6.634 0.590 16.304 1.00 82.44 71 GLN A C 1
ATOM 592 O O . GLN A 1 71 ? 6.046 0.045 17.229 1.00 82.44 71 GLN A O 1
ATOM 597 N N . LYS A 1 72 ? 7.574 1.523 16.508 1.00 87.25 72 LYS A N 1
ATOM 598 C CA . LYS A 1 72 ? 8.008 1.928 17.857 1.00 87.25 72 LYS A CA 1
ATOM 599 C C . LYS A 1 72 ? 6.846 2.408 18.718 1.00 87.25 72 LYS A C 1
ATOM 601 O O . LYS A 1 72 ? 6.747 2.036 19.876 1.00 87.25 72 LYS A O 1
ATOM 606 N N . LYS A 1 73 ? 5.925 3.187 18.143 1.00 86.12 73 LYS A N 1
ATOM 607 C CA . LYS A 1 73 ? 4.726 3.634 18.867 1.00 86.12 73 LYS A CA 1
ATOM 608 C C . LYS A 1 73 ? 3.816 2.475 19.265 1.00 86.12 73 LYS A C 1
ATOM 610 O O . LYS A 1 73 ? 3.167 2.562 20.302 1.00 86.12 73 LYS A O 1
ATOM 615 N N . MET A 1 74 ? 3.708 1.438 18.435 1.00 83.06 74 MET A N 1
ATOM 616 C CA . MET A 1 74 ? 2.926 0.251 18.783 1.00 83.06 74 MET A CA 1
ATOM 617 C C . MET A 1 74 ? 3.582 -0.521 19.923 1.00 83.06 74 MET A C 1
ATOM 619 O O . MET A 1 74 ? 2.888 -0.856 20.882 1.00 83.06 74 MET A O 1
ATOM 623 N N . ASP A 1 75 ? 4.898 -0.709 19.848 1.00 83.00 75 ASP A N 1
ATOM 624 C CA . ASP A 1 75 ? 5.681 -1.392 20.875 1.00 83.00 75 ASP A CA 1
ATOM 625 C C . ASP A 1 75 ? 5.590 -0.631 22.219 1.00 83.00 75 ASP A C 1
ATOM 627 O O . ASP A 1 75 ? 5.282 -1.229 23.247 1.00 83.00 75 ASP A O 1
ATOM 631 N N . ASP A 1 76 ? 5.698 0.706 22.208 1.00 81.94 76 ASP A N 1
ATOM 632 C CA . ASP A 1 76 ? 5.537 1.559 23.400 1.00 81.94 76 ASP A CA 1
ATOM 633 C C . ASP A 1 76 ? 4.138 1.424 24.039 1.00 81.94 76 ASP A C 1
ATOM 635 O O . ASP A 1 76 ? 3.982 1.438 25.264 1.00 81.94 76 ASP A O 1
ATOM 639 N N . VAL A 1 77 ? 3.085 1.3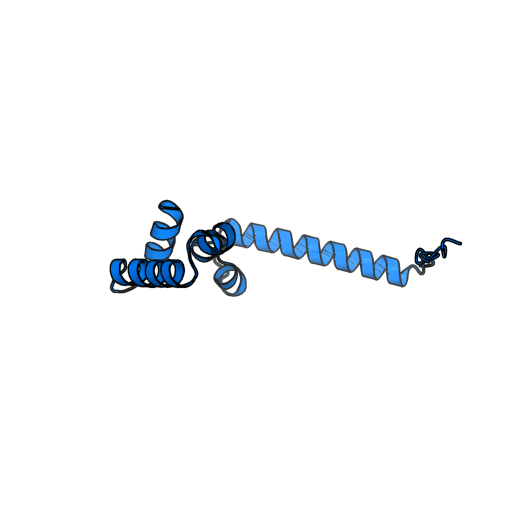19 23.219 1.00 81.94 77 VAL A N 1
ATOM 640 C CA . VAL A 1 77 ? 1.703 1.141 23.698 1.00 81.94 77 VAL A CA 1
ATOM 641 C C . VAL A 1 77 ? 1.500 -0.258 24.276 1.00 81.94 77 VAL A C 1
ATOM 643 O O . VAL A 1 77 ? 0.780 -0.410 25.266 1.00 81.94 77 VAL A O 1
ATOM 646 N N . GLU A 1 78 ? 2.104 -1.279 23.673 1.00 78.94 78 GLU A N 1
ATOM 647 C CA . GLU A 1 78 ? 2.058 -2.652 24.171 1.00 78.94 78 GLU A CA 1
ATOM 648 C C . GLU A 1 78 ? 2.800 -2.783 25.506 1.00 78.94 78 GLU A C 1
ATOM 650 O O . GLU A 1 78 ? 2.246 -3.333 26.460 1.00 78.94 78 GLU A O 1
ATOM 655 N N . GLU A 1 79 ? 3.977 -2.168 25.639 1.00 77.44 79 GLU A N 1
ATOM 656 C CA . GLU A 1 79 ? 4.706 -2.095 26.908 1.00 77.44 79 GLU A CA 1
ATOM 657 C C . GLU A 1 79 ? 3.897 -1.381 28.000 1.00 77.44 79 GLU A C 1
ATOM 659 O O . GLU A 1 79 ? 3.825 -1.862 29.133 1.00 77.44 79 GLU A O 1
ATOM 664 N N . GLN A 1 80 ? 3.222 -0.272 27.678 1.00 75.25 80 GLN A N 1
ATOM 665 C CA . GLN A 1 80 ? 2.349 0.420 28.634 1.00 75.25 80 GLN A CA 1
ATOM 666 C C . GLN A 1 80 ? 1.150 -0.433 29.067 1.00 75.25 80 GLN A C 1
ATOM 668 O O . GLN A 1 80 ? 0.735 -0.360 30.225 1.00 75.25 80 GLN A O 1
ATOM 673 N N . LYS A 1 81 ? 0.581 -1.243 28.166 1.00 74.69 81 LYS A N 1
ATOM 674 C CA . LYS A 1 81 ? -0.494 -2.184 28.514 1.00 74.69 81 LYS A CA 1
ATOM 675 C C . LYS A 1 81 ? 0.012 -3.293 29.428 1.00 74.69 81 LYS A C 1
ATOM 677 O O . LYS A 1 81 ? -0.602 -3.527 30.463 1.00 74.69 81 LYS A O 1
ATOM 682 N N . LEU A 1 82 ? 1.152 -3.898 29.103 1.00 71.75 82 LEU A N 1
ATOM 683 C CA . LEU A 1 82 ? 1.774 -4.936 29.926 1.00 71.75 82 LEU A CA 1
ATOM 684 C C . LEU A 1 82 ? 2.135 -4.412 31.323 1.00 71.75 82 LEU A C 1
ATOM 686 O O . LEU A 1 82 ? 1.923 -5.108 32.313 1.00 71.75 82 LEU A O 1
ATOM 690 N N . GLN A 1 83 ? 2.612 -3.167 31.432 1.00 68.06 83 GLN A N 1
ATOM 691 C CA . GLN A 1 83 ? 2.862 -2.524 32.726 1.00 68.06 83 GLN A CA 1
ATOM 692 C C . GLN A 1 83 ? 1.572 -2.297 33.527 1.00 68.06 83 GLN A C 1
ATOM 694 O O . GLN A 1 83 ? 1.574 -2.521 34.734 1.00 68.06 83 GLN A O 1
ATOM 699 N N . ARG A 1 84 ? 0.462 -1.901 32.885 1.00 64.31 84 ARG A N 1
ATOM 700 C CA . ARG A 1 84 ? -0.848 -1.761 33.554 1.00 64.31 84 ARG A CA 1
ATOM 701 C C . ARG A 1 84 ? -1.423 -3.101 34.008 1.00 64.31 84 ARG A C 1
ATOM 703 O O . ARG A 1 84 ? -1.939 -3.193 35.115 1.00 64.31 84 ARG A O 1
ATOM 710 N N . GLU A 1 85 ? -1.296 -4.139 33.187 1.00 60.72 85 GLU A N 1
ATOM 711 C CA . GLU A 1 85 ? -1.730 -5.498 33.530 1.00 60.72 85 GLU A CA 1
ATOM 712 C C . GLU A 1 85 ? -0.906 -6.083 34.689 1.00 60.72 85 GLU A C 1
ATOM 714 O O . GLU A 1 85 ? -1.453 -6.764 35.554 1.00 60.72 85 GLU A O 1
ATOM 719 N N . GLN A 1 86 ? 0.393 -5.768 34.767 1.00 59.81 86 GLN A N 1
ATOM 720 C CA . GLN A 1 86 ? 1.256 -6.150 35.893 1.00 59.81 86 GLN A CA 1
ATOM 721 C C . GLN A 1 86 ? 1.040 -5.293 37.152 1.00 59.81 86 GLN A C 1
ATOM 723 O O . GLN A 1 86 ? 1.294 -5.770 38.257 1.00 59.81 86 GLN A O 1
ATOM 728 N N . ALA A 1 87 ? 0.564 -4.051 37.008 1.00 59.56 87 ALA A N 1
ATOM 729 C CA . ALA A 1 87 ? 0.294 -3.136 38.120 1.00 59.56 87 ALA A CA 1
ATOM 730 C C . ALA A 1 87 ? -0.991 -3.466 38.903 1.00 59.56 87 ALA A C 1
ATOM 732 O O . ALA A 1 87 ? -1.225 -2.861 39.948 1.00 59.56 87 ALA A O 1
ATOM 733 N N . GLY A 1 88 ? -1.794 -4.437 38.451 1.00 56.53 88 GLY A N 1
ATOM 734 C CA . GLY A 1 88 ? -2.947 -4.934 39.205 1.00 56.53 88 GLY A CA 1
ATOM 735 C C . GLY A 1 88 ? -4.044 -3.892 39.430 1.00 56.53 88 GLY A C 1
ATOM 736 O O . GLY A 1 88 ? -4.698 -3.924 40.468 1.00 56.53 88 GLY A O 1
ATOM 737 N N . GLU A 1 89 ? -4.245 -2.958 38.495 1.00 59.62 89 GLU A N 1
ATOM 738 C CA . GLU A 1 89 ? -5.399 -2.059 38.556 1.00 59.62 89 GLU A CA 1
ATOM 739 C C . GLU A 1 89 ? -6.670 -2.843 38.196 1.00 59.62 89 GLU A C 1
ATOM 741 O O . GLU A 1 89 ? -6.812 -3.352 37.082 1.00 59.62 89 GLU A O 1
ATOM 746 N N . ASP A 1 90 ? -7.566 -2.966 39.179 1.00 55.78 90 ASP A N 1
ATOM 747 C CA . ASP A 1 90 ? -8.842 -3.677 39.125 1.00 55.78 90 ASP A CA 1
ATOM 748 C C . ASP A 1 90 ? -9.645 -3.325 37.863 1.00 55.78 90 ASP A C 1
ATOM 750 O O . ASP A 1 90 ? -10.315 -2.294 37.773 1.00 55.78 90 ASP A O 1
ATOM 754 N N . TYR A 1 91 ? -9.606 -4.214 36.872 1.00 58.03 91 TYR A N 1
ATOM 755 C CA . TYR A 1 91 ? -10.466 -4.137 35.701 1.00 58.03 91 TYR A CA 1
ATOM 756 C C . TYR A 1 91 ? -11.934 -4.281 36.138 1.00 58.03 91 TYR A C 1
ATOM 758 O O . TYR A 1 91 ? -12.389 -5.376 36.471 1.00 58.03 91 TYR A O 1
ATOM 766 N N . GLN A 1 92 ? -12.687 -3.177 36.124 1.00 56.41 92 GLN A N 1
ATOM 767 C CA . GLN A 1 92 ? -14.150 -3.183 36.175 1.00 56.41 92 GLN A CA 1
ATOM 768 C C . GLN A 1 92 ? -14.694 -3.155 34.738 1.00 56.41 92 GLN A C 1
ATOM 770 O O . GLN A 1 92 ? -14.689 -2.096 34.110 1.00 56.41 92 GLN A O 1
ATOM 775 N N . PRO A 1 93 ? -15.160 -4.287 34.176 1.00 60.59 93 PRO A N 1
ATOM 776 C CA . PRO A 1 93 ? -15.907 -4.247 32.930 1.00 60.59 93 PRO A CA 1
ATOM 777 C C . PRO A 1 93 ? -17.252 -3.565 33.180 1.00 60.59 93 PRO A C 1
ATOM 779 O O . PRO A 1 93 ? -17.988 -3.965 34.086 1.00 60.59 93 PRO A O 1
ATOM 782 N N . ASP A 1 94 ? -17.588 -2.573 32.355 1.00 54.91 94 ASP A N 1
ATOM 783 C CA . ASP A 1 94 ? -18.933 -2.003 32.294 1.00 54.91 94 ASP A CA 1
ATOM 784 C C . ASP A 1 94 ? -19.928 -3.120 31.941 1.00 54.91 94 ASP A C 1
ATOM 786 O O . ASP A 1 94 ? -20.093 -3.512 30.782 1.00 54.91 94 ASP A O 1
ATOM 790 N N . LEU A 1 95 ? -20.574 -3.685 32.966 1.00 54.44 95 LEU A N 1
ATOM 791 C CA . LEU A 1 95 ? -21.678 -4.618 32.792 1.00 54.44 95 LEU A CA 1
ATOM 792 C C . LEU A 1 95 ? -22.840 -3.840 32.170 1.00 54.44 95 LEU A C 1
ATOM 794 O O . LEU A 1 95 ? -23.543 -3.091 32.849 1.00 54.44 95 LEU A O 1
ATOM 798 N N . PHE A 1 96 ? -23.060 -4.035 30.872 1.00 59.19 96 PHE A N 1
ATOM 799 C CA . PHE A 1 96 ? -24.272 -3.584 30.204 1.00 59.19 96 PHE A CA 1
ATOM 800 C C . PHE A 1 96 ? -25.480 -4.266 30.857 1.00 59.19 96 PHE A C 1
ATOM 802 O O . PHE A 1 96 ? -25.755 -5.443 30.625 1.00 59.19 96 PHE A O 1
ATOM 809 N N . GLN A 1 97 ? -26.206 -3.529 31.696 1.00 58.78 97 GLN A N 1
ATOM 810 C CA . GLN A 1 97 ? -27.497 -3.965 32.213 1.00 58.78 97 GLN A CA 1
ATOM 811 C C . GLN A 1 97 ? -28.531 -3.800 31.097 1.00 58.78 97 GLN A C 1
ATOM 813 O O . GLN A 1 97 ? -28.987 -2.693 30.811 1.00 58.78 97 GLN A O 1
ATOM 818 N N . LEU A 1 98 ? -28.880 -4.911 30.443 1.00 57.91 98 LEU A N 1
ATOM 819 C CA . LEU A 1 98 ? -30.059 -4.990 29.586 1.00 57.91 98 LEU A CA 1
ATOM 820 C C . LEU A 1 98 ? -31.285 -4.713 30.461 1.00 57.91 98 LEU A C 1
ATOM 822 O O . LEU A 1 98 ? -31.704 -5.554 31.251 1.00 57.91 98 LEU A O 1
ATOM 826 N N . THR A 1 99 ? -31.833 -3.506 30.356 1.00 54.66 99 THR A N 1
ATOM 827 C CA . THR A 1 99 ? -33.144 -3.194 30.915 1.00 54.66 99 THR A CA 1
ATOM 828 C C . THR A 1 99 ? -34.186 -3.780 29.972 1.00 54.66 99 THR A C 1
ATOM 830 O O . THR A 1 99 ? -34.387 -3.289 28.863 1.00 54.66 99 THR A O 1
ATOM 833 N N . GLU A 1 100 ? -34.815 -4.880 30.385 1.00 53.31 100 GLU A N 1
ATOM 834 C CA . GLU A 1 100 ? -36.010 -5.391 29.718 1.00 53.31 100 GLU A CA 1
ATOM 835 C C . GLU A 1 100 ? -37.118 -4.338 29.863 1.00 53.31 100 GLU A C 1
ATOM 837 O O . GLU A 1 100 ? -37.528 -3.987 30.972 1.00 53.31 100 GLU A O 1
ATOM 842 N N . ALA A 1 101 ? -37.554 -3.772 28.737 1.00 46.88 101 ALA A N 1
ATOM 843 C CA . ALA A 1 101 ? -38.715 -2.897 28.690 1.00 46.88 101 ALA A CA 1
ATOM 844 C C . ALA A 1 101 ? -39.978 -3.744 28.927 1.00 46.88 101 ALA A C 1
ATOM 846 O O . ALA A 1 101 ? -40.183 -4.738 28.229 1.00 46.88 101 ALA A O 1
ATOM 847 N N . SER A 1 102 ? -40.765 -3.350 29.937 1.00 42.16 102 SER A N 1
ATOM 848 C CA . SER A 1 102 ? -42.092 -3.901 30.271 1.00 42.16 102 SER A CA 1
ATOM 849 C C . SER A 1 102 ? -43.069 -3.916 29.103 1.00 42.16 102 SER A C 1
ATOM 851 O O . SER A 1 102 ? -43.014 -2.981 28.272 1.00 42.16 102 SER A O 1
#

Organism: NCBI:txid31220